Protein AF-A0A938UHS7-F1 (afdb_monomer)

Mean predicted aligned error: 4.41 Å

Sequence (157 aa):
IMAMKTWRALGIQAKWVPFESGEEAMTALMGGHGAVYVGNPGDVLGRPDLENAVLSAPKRLTAEAWRNIPTFKELGVKDLDDEIMWRGFAIKKGIPDEVRKFYVDLITKVNNDPQWRKYIEDEGADPVFYKDDKFKAIVKEDHKDFSDILKML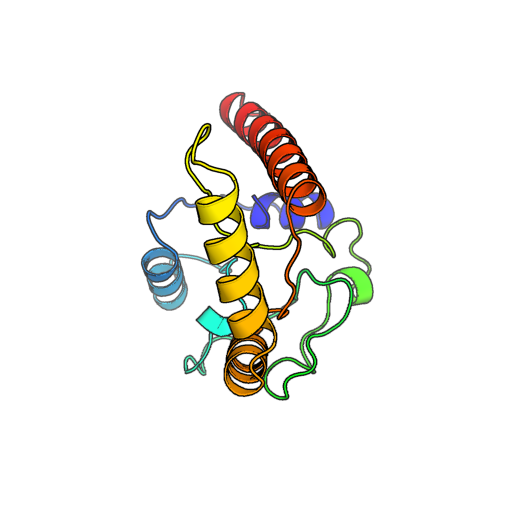RSGK

Secondary structure (DSSP, 8-state):
-HHHHHHHHHT--------SSHHHHHHHHHTTS-S---S-GGGGTT-TT-----B-SSS---STTTTTSPBTTTTT--S-SS----------TT--HHHHHHHHHHHHHHHH-HHHHHHHHHTT-------HHHHHHHHHHHHHHHHHHHHHHHTT-

Nearest PDB structures (foldseek):
  5oku-assembly1_A  TM=8.261E-01  e=3.882E-02  Rhodopseudomonas palustris CGA009

Radius of gyration: 17.92 Å; Cα contacts (8 Å, |Δi|>4): 121; chains: 1; bounding box: 40×33×47 Å

Solvent-accessible surface area (backbone atoms only — not comparable to full-atom values): 9830 Å² total; per-residue (Å²): 109,67,65,59,54,52,25,62,74,69,71,52,88,80,81,91,79,92,63,98,44,70,68,57,46,48,52,36,35,78,70,65,76,44,94,77,85,85,80,64,69,43,78,45,66,95,37,91,92,54,78,76,82,62,39,54,29,88,58,59,51,81,38,84,96,41,49,84,37,44,23,32,55,81,72,72,41,73,97,37,30,79,65,66,92,81,84,85,86,86,74,73,86,88,64,57,67,68,61,54,48,51,53,54,53,50,53,51,51,51,60,66,31,68,66,52,31,48,52,35,31,70,46,61,44,80,72,74,84,70,63,67,69,62,38,53,48,52,54,52,51,51,53,51,53,52,51,53,52,54,49,35,58,75,69,78,97

pLDDT: mean 90.3, std 6.02, range [45.22, 97.75]

Structure (mmCIF, N/CA/C/O backbone):
data_AF-A0A938UHS7-F1
#
_entry.id   AF-A0A938UHS7-F1
#
loop_
_atom_site.group_PDB
_atom_site.id
_atom_site.type_symbol
_atom_site.label_atom_id
_atom_site.label_alt_id
_atom_site.label_comp_id
_atom_site.label_asym_id
_atom_site.label_entity_id
_atom_site.label_seq_id
_atom_site.pdbx_PDB_ins_code
_atom_site.Cartn_x
_atom_site.Cartn_y
_atom_site.Cartn_z
_atom_site.occupancy
_atom_site.B_iso_or_equiv
_atom_site.auth_seq_id
_atom_site.auth_comp_id
_atom_site.auth_asym_id
_atom_site.auth_atom_id
_atom_site.pdbx_PDB_model_num
ATOM 1 N N . ILE A 1 1 ? -3.484 3.358 -10.238 1.00 79.75 1 ILE A N 1
ATOM 2 C CA . ILE A 1 1 ? -2.976 4.747 -10.073 1.00 79.75 1 ILE A CA 1
ATOM 3 C C . ILE A 1 1 ? -1.461 4.764 -9.998 1.00 79.75 1 ILE A C 1
ATOM 5 O O . ILE A 1 1 ? -0.865 5.406 -10.854 1.00 79.75 1 ILE A O 1
ATOM 9 N N . MET A 1 2 ? -0.866 3.971 -9.103 1.00 87.06 2 MET A N 1
ATOM 10 C CA . MET A 1 2 ? 0.586 3.787 -9.010 1.00 87.06 2 MET A CA 1
ATOM 11 C C . MET A 1 2 ? 1.278 3.591 -10.371 1.00 87.06 2 MET A C 1
ATOM 13 O O . MET A 1 2 ? 2.130 4.390 -10.731 1.00 87.06 2 MET A O 1
ATOM 17 N N . ALA A 1 3 ? 0.823 2.635 -11.195 1.00 87.75 3 ALA A N 1
ATOM 18 C CA . ALA A 1 3 ? 1.392 2.398 -12.529 1.00 87.75 3 ALA A CA 1
ATOM 19 C C . ALA A 1 3 ? 1.510 3.677 -13.386 1.00 87.75 3 ALA A C 1
ATOM 21 O O . ALA A 1 3 ? 2.548 3.940 -13.981 1.00 87.75 3 ALA A O 1
ATOM 22 N N . MET A 1 4 ? 0.473 4.521 -13.396 1.00 86.25 4 MET A N 1
ATOM 23 C CA . MET A 1 4 ? 0.472 5.768 -14.170 1.00 86.25 4 MET A CA 1
ATOM 24 C C . MET A 1 4 ? 1.415 6.818 -13.585 1.00 86.25 4 MET A C 1
ATOM 26 O O . MET A 1 4 ? 2.056 7.542 -14.345 1.00 86.25 4 MET A O 1
ATOM 30 N N . LYS A 1 5 ? 1.505 6.908 -12.251 1.00 88.50 5 LYS A N 1
ATOM 31 C CA . LYS A 1 5 ? 2.468 7.789 -11.580 1.00 88.50 5 LYS A CA 1
ATOM 32 C C . LYS A 1 5 ? 3.897 7.361 -11.912 1.00 88.50 5 LYS A C 1
ATOM 34 O O . LYS A 1 5 ? 4.686 8.200 -12.335 1.00 88.50 5 LYS A O 1
ATOM 39 N N . THR A 1 6 ? 4.185 6.058 -11.858 1.00 90.62 6 THR A N 1
ATOM 40 C CA . THR A 1 6 ? 5.466 5.480 -12.286 1.00 90.62 6 THR A CA 1
ATOM 41 C C . THR A 1 6 ? 5.791 5.828 -13.734 1.00 90.62 6 THR A C 1
ATOM 43 O O . THR A 1 6 ? 6.880 6.322 -14.014 1.00 90.62 6 THR A O 1
ATOM 46 N N . TRP A 1 7 ? 4.848 5.634 -14.660 1.00 89.50 7 TRP A N 1
ATOM 47 C CA . TRP A 1 7 ? 5.084 5.936 -16.071 1.00 89.50 7 TRP A CA 1
ATOM 48 C C . TRP A 1 7 ? 5.371 7.413 -16.315 1.00 89.50 7 TRP A C 1
ATOM 50 O O . TRP A 1 7 ? 6.294 7.736 -17.053 1.00 89.50 7 TRP A O 1
ATOM 60 N N . ARG A 1 8 ? 4.632 8.315 -15.659 1.00 87.75 8 ARG A N 1
ATOM 61 C CA . ARG A 1 8 ? 4.874 9.760 -15.753 1.00 87.75 8 ARG A CA 1
ATOM 62 C C . ARG A 1 8 ? 6.236 10.149 -15.187 1.00 87.75 8 ARG A C 1
ATOM 64 O O . ARG A 1 8 ? 6.961 10.884 -15.848 1.00 87.75 8 ARG A O 1
ATOM 71 N N . ALA A 1 9 ? 6.590 9.640 -14.008 1.00 89.75 9 ALA A N 1
ATOM 72 C CA . ALA A 1 9 ? 7.865 9.941 -13.360 1.00 89.75 9 ALA A CA 1
ATOM 73 C C . ALA A 1 9 ? 9.071 9.453 -14.182 1.00 89.75 9 ALA A C 1
ATOM 75 O O . ALA A 1 9 ? 10.123 10.087 -14.171 1.00 89.75 9 ALA A O 1
ATOM 76 N N . LEU A 1 10 ? 8.906 8.347 -14.915 1.00 90.19 10 LEU A N 1
ATOM 77 C CA . LEU A 1 10 ? 9.958 7.723 -15.720 1.00 90.19 10 LEU A CA 1
ATOM 78 C C . LEU A 1 10 ? 9.898 8.063 -17.219 1.00 90.19 10 LEU A C 1
ATOM 80 O O . LEU A 1 10 ? 10.755 7.615 -17.975 1.00 90.19 10 LEU A O 1
ATOM 84 N N . GLY A 1 11 ? 8.892 8.815 -17.676 1.00 90.38 11 GLY A N 1
ATOM 85 C CA . GLY A 1 11 ? 8.683 9.091 -19.103 1.00 90.38 11 GLY A CA 1
ATOM 86 C C . GLY A 1 11 ? 8.325 7.854 -19.941 1.00 90.38 11 GLY A C 1
ATOM 87 O O . GLY A 1 11 ? 8.569 7.835 -21.146 1.00 90.38 11 GLY A O 1
ATOM 88 N N . ILE A 1 12 ? 7.758 6.814 -19.324 1.00 91.06 12 ILE A N 1
ATOM 89 C CA . ILE A 1 12 ? 7.355 5.577 -20.005 1.00 91.06 12 ILE A CA 1
ATOM 90 C C . ILE A 1 12 ? 6.032 5.807 -20.738 1.00 91.06 12 ILE A C 1
ATOM 92 O O . ILE A 1 12 ? 5.053 6.281 -20.163 1.00 91.06 12 ILE A O 1
ATOM 96 N N . GLN A 1 13 ? 5.976 5.404 -22.006 1.00 90.31 13 GLN A N 1
ATOM 97 C CA . GLN A 1 13 ? 4.725 5.308 -22.751 1.00 90.31 13 GLN A CA 1
ATOM 98 C C . GLN A 1 13 ? 4.146 3.903 -22.590 1.00 90.31 13 GLN A C 1
ATOM 100 O O . GLN A 1 13 ? 4.724 2.926 -23.059 1.00 90.31 13 GLN A O 1
ATOM 105 N N . ALA A 1 14 ? 3.000 3.800 -21.925 1.00 87.50 14 ALA A N 1
ATOM 106 C CA . ALA A 1 14 ? 2.315 2.535 -21.700 1.00 87.50 14 ALA A CA 1
ATOM 107 C C . ALA A 1 14 ? 0.796 2.715 -21.763 1.00 87.50 14 ALA A C 1
ATOM 109 O O . ALA A 1 14 ? 0.267 3.814 -21.581 1.00 87.50 14 ALA A O 1
ATOM 110 N N . LYS A 1 15 ? 0.090 1.610 -22.013 1.00 84.94 15 LYS A N 1
ATOM 111 C CA . LYS A 1 15 ? -1.370 1.551 -21.994 1.00 84.94 15 LYS A CA 1
ATOM 112 C C . LYS A 1 15 ? -1.817 0.787 -20.756 1.00 84.94 15 LYS A C 1
ATOM 114 O O . LYS A 1 15 ? -1.410 -0.351 -20.549 1.00 84.94 15 LYS A O 1
ATOM 119 N N . TRP A 1 16 ? -2.688 1.398 -19.959 1.00 84.19 16 TRP A N 1
ATOM 120 C CA . TRP A 1 16 ? -3.335 0.690 -18.862 1.00 84.19 16 TRP A CA 1
ATOM 121 C C . TRP A 1 16 ? -4.386 -0.284 -19.401 1.00 84.19 16 TRP A C 1
ATOM 123 O O . TRP A 1 16 ? -5.249 0.099 -20.195 1.00 84.19 16 TRP A O 1
ATOM 133 N N . VAL A 1 17 ? -4.296 -1.539 -18.964 1.00 85.19 17 VAL A N 1
ATOM 134 C CA . VAL A 1 17 ? -5.279 -2.591 -19.231 1.00 85.19 17 VAL A CA 1
ATOM 135 C C . VAL A 1 17 ? -6.007 -2.869 -17.912 1.00 85.19 17 VAL A C 1
ATOM 137 O O . VAL A 1 17 ? -5.358 -3.310 -16.961 1.00 85.19 17 VAL A O 1
ATOM 140 N N . PRO A 1 18 ? -7.305 -2.539 -17.797 1.00 83.38 18 PRO A N 1
ATOM 141 C CA . PRO A 1 18 ? -8.056 -2.770 -16.570 1.00 83.38 18 PRO A CA 1
ATOM 142 C C . PRO A 1 18 ? -8.418 -4.254 -16.417 1.00 83.38 18 PRO A C 1
ATOM 144 O O . PRO A 1 18 ? -8.808 -4.897 -17.389 1.00 83.38 18 PRO A O 1
ATOM 147 N N . PHE A 1 19 ? -8.339 -4.752 -15.184 1.00 87.12 19 PHE A N 1
ATOM 148 C CA . PHE A 1 19 ? -8.805 -6.073 -14.748 1.00 87.12 19 PHE A CA 1
ATOM 149 C C . PHE A 1 19 ? -9.678 -5.906 -13.500 1.00 87.12 19 PHE A C 1
ATOM 151 O O . PHE A 1 19 ? -9.552 -4.888 -12.809 1.00 87.12 19 PHE A O 1
ATOM 158 N N . GLU A 1 20 ? -10.549 -6.873 -13.203 1.00 85.44 20 GLU A N 1
ATOM 159 C CA . GLU A 1 20 ? -11.440 -6.787 -12.036 1.00 85.44 20 GLU A CA 1
ATOM 160 C C . GLU A 1 20 ? -10.721 -7.147 -10.731 1.00 85.44 20 GLU A C 1
ATOM 162 O O . GLU A 1 20 ? -11.106 -6.682 -9.656 1.00 85.44 20 GLU A O 1
ATOM 167 N N . SER A 1 21 ? -9.635 -7.921 -10.818 1.00 86.00 21 SER A N 1
ATOM 168 C CA . SER A 1 21 ? -8.823 -8.321 -9.670 1.00 86.00 21 SER A CA 1
ATOM 169 C C . SER A 1 21 ? -7.321 -8.358 -9.976 1.00 86.00 21 SER A C 1
ATOM 171 O O . SER A 1 21 ? -6.887 -8.384 -11.131 1.00 86.00 21 SER A O 1
ATOM 173 N N . GLY A 1 22 ? -6.508 -8.378 -8.913 1.00 85.44 22 GLY A N 1
ATOM 174 C CA . GLY A 1 22 ? -5.062 -8.591 -9.022 1.00 85.44 22 GLY A CA 1
ATOM 175 C C . GLY A 1 22 ? -4.706 -9.990 -9.537 1.00 85.44 22 GLY A C 1
ATOM 176 O O . GLY A 1 22 ? -3.774 -10.126 -10.323 1.00 85.44 22 GLY A O 1
ATOM 177 N N . GLU A 1 23 ? -5.486 -11.014 -9.175 1.00 87.00 23 GLU A N 1
ATOM 178 C CA . GLU A 1 23 ? -5.286 -12.395 -9.639 1.00 87.00 23 GLU A CA 1
ATOM 179 C C . GLU A 1 23 ? -5.487 -12.530 -11.155 1.00 87.00 23 GLU A C 1
ATOM 181 O O . GLU A 1 23 ? -4.678 -13.166 -11.837 1.00 87.00 23 GLU A O 1
ATOM 186 N N . GLU A 1 24 ? -6.523 -11.886 -11.700 1.00 90.69 24 GLU A N 1
ATOM 187 C CA . G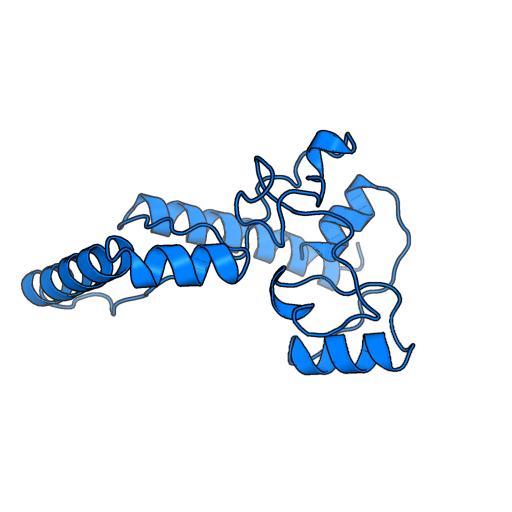LU A 1 24 ? -6.756 -11.823 -13.147 1.00 90.69 24 GLU A CA 1
ATOM 188 C C . GLU A 1 24 ? -5.619 -11.095 -13.867 1.00 90.69 24 GLU A C 1
ATOM 190 O O . GLU A 1 24 ? -5.086 -11.604 -14.855 1.00 90.69 24 GLU A O 1
ATOM 195 N N . ALA A 1 25 ? -5.203 -9.933 -13.350 1.00 90.94 25 ALA A N 1
ATOM 196 C CA . ALA A 1 25 ? -4.101 -9.161 -13.919 1.00 90.94 25 ALA A CA 1
ATOM 197 C C . ALA A 1 25 ? -2.776 -9.944 -13.904 1.00 90.94 25 ALA A C 1
ATOM 199 O O . ALA A 1 25 ? -2.028 -9.921 -14.882 1.00 90.94 25 ALA A O 1
ATOM 200 N N . MET A 1 26 ? -2.497 -10.668 -12.816 1.00 90.94 26 MET A N 1
ATOM 201 C CA . MET A 1 26 ? -1.312 -11.513 -12.683 1.00 90.94 26 MET A CA 1
ATOM 202 C C . MET A 1 26 ? -1.348 -12.697 -13.654 1.00 90.94 26 MET A C 1
ATOM 204 O O . MET A 1 26 ? -0.359 -12.993 -14.321 1.00 90.94 26 MET A O 1
ATOM 208 N N . THR A 1 27 ? -2.502 -13.351 -13.791 1.00 90.62 27 THR A N 1
ATOM 209 C CA . THR A 1 27 ? -2.690 -14.444 -14.757 1.00 90.62 27 THR A CA 1
ATOM 210 C C . THR A 1 27 ? -2.467 -13.956 -16.190 1.00 90.62 27 THR A C 1
ATOM 212 O O . THR A 1 27 ? -1.795 -14.618 -16.981 1.00 90.62 27 THR A O 1
ATOM 215 N N . ALA A 1 28 ? -2.970 -12.764 -16.521 1.00 92.00 28 ALA A N 1
ATOM 216 C CA . ALA A 1 28 ? -2.742 -12.141 -17.818 1.00 92.00 28 ALA A CA 1
ATOM 217 C C . ALA A 1 28 ? -1.254 -11.835 -18.064 1.00 92.00 28 ALA A C 1
ATOM 219 O O . ALA A 1 28 ? -0.766 -12.103 -19.165 1.00 92.00 28 ALA A O 1
ATOM 220 N N . LEU A 1 29 ? -0.529 -11.335 -17.052 1.00 92.38 29 LEU A N 1
ATOM 221 C CA . LEU A 1 29 ? 0.923 -11.125 -17.122 1.00 92.38 29 LEU A CA 1
ATOM 222 C C . LEU A 1 29 ? 1.656 -12.435 -17.432 1.00 92.38 29 LEU A C 1
ATOM 224 O O . LEU A 1 29 ? 2.414 -12.487 -18.397 1.00 92.38 29 LEU A O 1
ATOM 228 N N . MET A 1 30 ? 1.389 -13.497 -16.669 1.00 91.12 30 MET A N 1
ATOM 229 C CA . MET A 1 30 ? 2.018 -14.808 -16.877 1.00 91.12 30 MET A CA 1
ATOM 230 C C . MET A 1 30 ? 1.700 -15.402 -18.256 1.00 91.12 30 MET A C 1
ATOM 232 O O . MET A 1 30 ? 2.526 -16.085 -18.852 1.00 91.12 30 MET A O 1
ATOM 236 N N . GLY A 1 31 ? 0.511 -15.115 -18.794 1.00 92.06 31 GLY A N 1
ATOM 237 C CA . GLY A 1 31 ? 0.123 -15.493 -20.153 1.00 92.06 31 GLY A CA 1
ATOM 238 C C . GLY A 1 31 ? 0.723 -14.619 -21.264 1.00 92.06 31 GLY A C 1
ATOM 239 O O . GLY A 1 31 ? 0.378 -14.828 -22.424 1.00 92.06 31 GLY A O 1
ATOM 240 N N . GLY A 1 32 ? 1.557 -13.624 -20.942 1.00 92.06 32 GLY A N 1
ATOM 241 C CA . GLY A 1 32 ? 2.186 -12.722 -21.914 1.00 92.06 32 GLY A CA 1
ATOM 242 C C . GLY A 1 32 ? 1.288 -11.590 -22.428 1.00 92.06 32 GLY A C 1
ATOM 243 O O . GLY A 1 32 ? 1.621 -10.940 -23.417 1.00 92.06 32 GLY A O 1
ATOM 244 N N . HIS A 1 33 ? 0.153 -11.327 -21.774 1.00 91.50 33 HIS A N 1
ATOM 245 C CA . HIS A 1 33 ? -0.792 -10.268 -22.162 1.00 91.50 33 HIS A CA 1
ATOM 246 C C . HIS A 1 33 ? -0.487 -8.911 -21.501 1.00 91.50 33 HIS A C 1
ATOM 248 O O . HIS A 1 33 ? -1.198 -7.930 -21.728 1.00 91.50 33 HIS A O 1
ATOM 254 N N . GLY A 1 34 ? 0.569 -8.840 -20.690 1.00 88.88 34 GLY A N 1
ATOM 255 C CA . GLY A 1 34 ? 1.071 -7.626 -20.057 1.00 88.88 34 GLY A CA 1
ATOM 256 C C . GLY A 1 34 ? 2.592 -7.671 -19.942 1.00 88.88 34 GLY A C 1
ATOM 257 O O . GLY A 1 34 ? 3.190 -8.737 -20.038 1.00 88.88 34 GLY A O 1
ATOM 258 N N . ALA A 1 35 ? 3.219 -6.510 -19.756 1.00 89.38 35 ALA A N 1
ATOM 259 C CA . ALA A 1 35 ? 4.669 -6.419 -19.564 1.00 89.38 35 ALA A CA 1
ATOM 260 C C . ALA A 1 35 ? 5.067 -6.352 -18.082 1.00 89.38 35 ALA A C 1
ATOM 262 O O . ALA A 1 35 ? 6.135 -6.820 -17.708 1.00 89.38 35 ALA A O 1
ATOM 263 N N . VAL A 1 36 ? 4.227 -5.732 -17.246 1.00 90.25 36 VAL A N 1
ATOM 264 C CA . VAL A 1 36 ? 4.495 -5.482 -15.824 1.00 90.25 36 VAL A CA 1
ATOM 265 C C . VAL A 1 36 ? 3.185 -5.550 -15.047 1.00 90.25 36 VAL A C 1
ATOM 267 O O . VAL A 1 36 ? 2.160 -5.040 -15.508 1.00 90.25 36 VAL A O 1
ATOM 270 N N . TYR A 1 37 ? 3.240 -6.131 -13.851 1.00 90.69 37 TYR A N 1
ATOM 271 C CA . TYR A 1 37 ? 2.182 -6.073 -12.847 1.00 90.69 37 TYR A CA 1
ATOM 272 C C . TYR A 1 37 ? 2.536 -5.039 -11.772 1.00 90.69 37 TYR A C 1
ATOM 274 O O . TYR A 1 37 ? 3.694 -4.905 -11.384 1.00 90.69 37 TYR A O 1
ATOM 282 N N . VAL A 1 38 ? 1.536 -4.297 -11.295 1.00 89.94 38 VAL A N 1
ATOM 283 C CA . VAL A 1 38 ? 1.682 -3.339 -10.193 1.00 89.94 38 VAL A CA 1
ATOM 284 C C . VAL A 1 38 ? 0.663 -3.708 -9.123 1.00 89.94 38 VAL A C 1
ATOM 286 O O . VAL A 1 38 ? -0.535 -3.535 -9.340 1.00 89.94 38 VAL A O 1
ATOM 289 N N . GLY A 1 39 ? 1.141 -4.201 -7.981 1.00 89.25 39 GLY A N 1
ATOM 290 C CA . GLY A 1 39 ? 0.303 -4.695 -6.887 1.00 89.25 39 GLY A CA 1
ATOM 291 C C . GLY A 1 39 ? 1.072 -4.836 -5.574 1.00 89.25 39 GLY A C 1
ATOM 292 O O . GLY A 1 39 ? 2.002 -4.068 -5.326 1.00 89.25 39 GLY A O 1
ATOM 293 N N . ASN A 1 40 ? 0.662 -5.777 -4.719 1.00 90.06 40 ASN A N 1
ATOM 294 C CA . ASN A 1 40 ? 1.354 -6.031 -3.454 1.00 90.06 40 ASN A CA 1
ATOM 295 C C . ASN A 1 40 ? 2.649 -6.818 -3.722 1.00 90.06 40 ASN A C 1
ATOM 297 O O . ASN A 1 40 ? 2.647 -7.695 -4.587 1.00 90.06 40 ASN A O 1
ATOM 301 N N . PRO A 1 41 ? 3.726 -6.596 -2.947 1.00 90.69 41 PRO A N 1
ATOM 302 C CA . PRO A 1 41 ? 4.957 -7.377 -3.083 1.00 90.69 41 PRO A CA 1
ATOM 303 C C . PRO A 1 41 ? 4.737 -8.886 -2.919 1.00 90.69 41 PRO A C 1
ATOM 305 O O . PRO A 1 41 ? 5.341 -9.665 -3.651 1.00 90.69 41 PRO A O 1
ATOM 308 N N . GLY A 1 42 ? 3.845 -9.290 -2.006 1.00 90.38 42 GLY A N 1
ATOM 309 C CA . GLY A 1 42 ? 3.495 -10.690 -1.748 1.00 90.38 42 GLY A CA 1
ATOM 310 C C . GLY A 1 42 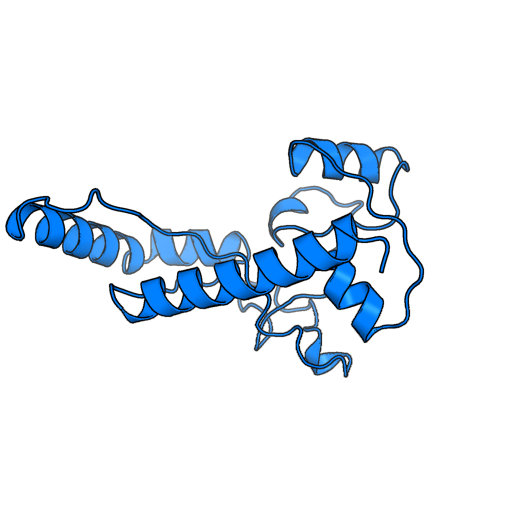? 2.849 -11.427 -2.928 1.00 90.38 42 GLY A C 1
ATOM 311 O O . GLY A 1 42 ? 2.907 -12.652 -2.976 1.00 90.38 42 GLY A O 1
ATOM 312 N N . ASP A 1 43 ? 2.313 -10.719 -3.930 1.00 89.25 43 ASP A N 1
ATOM 313 C CA . ASP A 1 43 ? 1.624 -11.344 -5.071 1.00 89.25 43 ASP A CA 1
ATOM 314 C C . ASP A 1 43 ? 2.570 -12.215 -5.934 1.00 89.25 43 ASP A C 1
ATOM 316 O O . ASP A 1 43 ? 2.109 -13.080 -6.687 1.00 89.25 43 ASP A O 1
ATOM 320 N N . VAL A 1 44 ? 3.892 -12.009 -5.813 1.00 88.25 44 VAL A N 1
ATOM 321 C CA . VAL A 1 44 ? 4.928 -12.804 -6.501 1.00 88.25 44 VAL A CA 1
ATOM 322 C C . VAL A 1 44 ? 5.398 -14.028 -5.704 1.00 88.25 44 VAL A C 1
ATOM 324 O O . VAL A 1 44 ? 6.171 -14.834 -6.223 1.00 88.25 44 VAL A O 1
ATOM 327 N N . LEU A 1 45 ? 4.959 -14.206 -4.451 1.00 86.69 45 LEU A N 1
ATOM 328 C CA . LEU A 1 45 ? 5.352 -15.372 -3.654 1.00 86.69 45 LEU A CA 1
ATOM 329 C C . LEU A 1 45 ? 4.935 -16.671 -4.349 1.00 86.69 45 LEU A C 1
ATOM 331 O O . LEU A 1 45 ? 3.816 -16.818 -4.836 1.00 86.69 45 LEU A O 1
ATOM 335 N N . GLY A 1 46 ? 5.862 -17.629 -4.394 1.00 85.38 46 GLY A N 1
ATOM 336 C CA . GLY A 1 46 ? 5.641 -18.915 -5.057 1.00 85.38 46 GLY A CA 1
ATOM 337 C C . GLY A 1 46 ? 5.619 -18.854 -6.590 1.00 85.38 46 GLY A C 1
ATOM 338 O O . GLY A 1 46 ? 5.290 -19.864 -7.210 1.00 85.38 46 GLY A O 1
ATOM 339 N N . ARG A 1 47 ? 5.981 -17.718 -7.206 1.00 87.75 47 ARG A N 1
ATOM 340 C CA . ARG A 1 47 ? 6.052 -17.531 -8.666 1.00 87.75 47 ARG A CA 1
ATOM 341 C C . ARG A 1 47 ? 7.508 -17.297 -9.100 1.00 87.75 47 ARG A C 1
ATOM 343 O O . ARG A 1 47 ? 7.950 -16.154 -9.146 1.00 87.75 47 ARG A O 1
ATOM 350 N N . PRO A 1 48 ? 8.296 -18.360 -9.353 1.00 86.50 48 PRO A N 1
ATOM 351 C CA . PRO A 1 48 ? 9.742 -18.248 -9.596 1.00 86.50 48 PRO A CA 1
ATOM 352 C C . PRO A 1 48 ? 10.102 -17.572 -10.927 1.00 86.50 48 PRO A C 1
ATOM 354 O O . PRO A 1 48 ? 11.255 -17.217 -11.148 1.00 86.50 48 PRO A O 1
ATOM 357 N N . ASP A 1 49 ? 9.131 -17.438 -11.823 1.00 87.94 49 ASP A N 1
ATOM 358 C CA . ASP A 1 49 ? 9.211 -16.737 -13.099 1.00 87.94 49 ASP A CA 1
ATOM 359 C C . ASP A 1 49 ? 9.001 -15.220 -12.970 1.00 87.94 49 ASP A C 1
ATOM 361 O O . ASP A 1 49 ? 9.166 -14.496 -13.951 1.00 87.94 49 ASP A O 1
ATOM 365 N N . LEU A 1 50 ? 8.660 -14.734 -11.772 1.00 90.69 50 LEU A N 1
ATOM 366 C CA . LEU A 1 50 ? 8.425 -13.326 -11.488 1.00 90.69 50 LEU A CA 1
ATOM 367 C C . LEU A 1 50 ? 9.376 -12.811 -10.412 1.00 90.69 50 LEU A C 1
ATOM 369 O O . LEU A 1 50 ? 9.720 -13.501 -9.454 1.00 90.69 50 LEU A O 1
ATOM 373 N N . GLU A 1 51 ? 9.745 -11.541 -10.541 1.00 92.25 51 GLU A N 1
ATOM 374 C CA . GLU A 1 51 ? 10.521 -10.823 -9.539 1.00 92.25 51 GLU A CA 1
ATOM 375 C C . GLU A 1 51 ? 9.936 -9.432 -9.289 1.00 92.25 51 GLU A C 1
ATOM 377 O O . GLU A 1 51 ? 9.380 -8.783 -10.180 1.00 92.25 51 GLU A O 1
ATOM 382 N N . ASN A 1 52 ? 10.077 -8.954 -8.054 1.00 94.19 52 ASN A N 1
ATOM 383 C CA . ASN A 1 52 ? 9.756 -7.576 -7.715 1.00 94.19 52 ASN A CA 1
ATOM 384 C C . ASN A 1 52 ? 10.895 -6.664 -8.192 1.00 94.19 52 ASN A C 1
ATOM 386 O O . ASN A 1 52 ? 11.988 -6.694 -7.631 1.00 94.19 52 ASN A O 1
ATOM 390 N N . ALA A 1 53 ? 10.631 -5.824 -9.194 1.00 93.81 53 ALA A N 1
ATOM 391 C CA . ALA A 1 53 ? 11.643 -4.924 -9.753 1.00 93.81 53 ALA A CA 1
ATOM 392 C C . ALA A 1 53 ? 11.968 -3.721 -8.843 1.00 93.81 53 ALA A C 1
ATOM 394 O O . ALA A 1 53 ? 13.109 -3.265 -8.788 1.00 93.81 53 ALA A O 1
ATOM 395 N N . VAL A 1 54 ? 10.962 -3.170 -8.157 1.00 94.75 54 VAL A N 1
ATOM 396 C CA . VAL A 1 54 ? 11.086 -1.955 -7.338 1.00 94.75 54 VAL A CA 1
ATOM 397 C C . VAL A 1 54 ? 9.918 -1.842 -6.355 1.00 94.75 54 VAL A C 1
ATOM 399 O O . VAL A 1 54 ? 8.801 -2.253 -6.668 1.00 94.75 54 VAL A O 1
ATOM 402 N N . LEU A 1 55 ? 10.164 -1.255 -5.181 1.00 94.69 55 LEU A N 1
ATOM 403 C CA . LEU A 1 55 ? 9.149 -0.978 -4.162 1.00 94.69 55 LEU A CA 1
ATOM 404 C C . LEU A 1 55 ? 8.841 0.519 -4.034 1.00 94.69 55 LEU A C 1
ATOM 406 O O . LEU A 1 55 ? 9.740 1.366 -4.014 1.00 94.69 55 LEU A O 1
ATOM 410 N N . SER A 1 56 ? 7.556 0.825 -3.863 1.00 94.38 56 SER A N 1
ATOM 411 C CA . SER A 1 56 ? 7.107 2.080 -3.258 1.00 94.38 56 SER A CA 1
ATOM 412 C C . SER A 1 56 ? 7.174 1.935 -1.744 1.00 94.38 56 SER A C 1
ATOM 414 O O . SER A 1 56 ? 6.318 1.296 -1.132 1.00 94.38 56 SER A O 1
ATOM 416 N N . ALA A 1 57 ? 8.257 2.440 -1.167 1.00 92.69 57 ALA A N 1
ATOM 417 C CA . ALA A 1 57 ? 8.468 2.480 0.269 1.00 92.69 57 ALA A CA 1
ATOM 418 C C . ALA A 1 57 ? 9.551 3.520 0.602 1.00 92.69 57 ALA A C 1
ATOM 420 O O . ALA A 1 57 ? 10.498 3.694 -0.180 1.00 92.69 57 ALA A O 1
ATOM 421 N N . PRO A 1 58 ? 9.501 4.155 1.788 1.00 91.00 58 PRO A N 1
ATOM 422 C CA . PRO A 1 58 ? 10.519 5.120 2.208 1.00 91.00 58 PRO 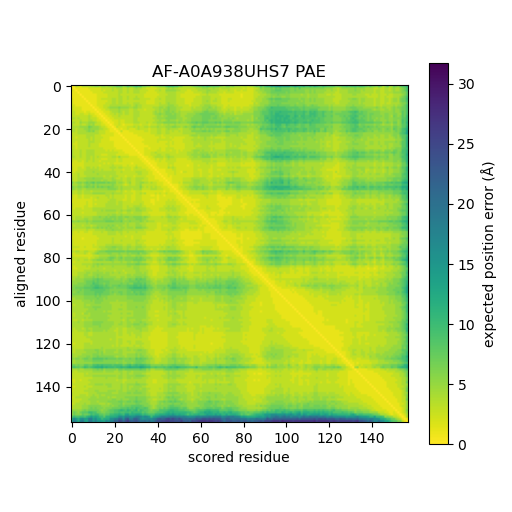A CA 1
ATOM 423 C C . PRO A 1 58 ? 11.898 4.472 2.401 1.00 91.00 58 PRO A C 1
ATOM 425 O O . PRO A 1 58 ? 12.933 5.141 2.318 1.00 91.00 58 PRO A O 1
ATOM 428 N N . LYS A 1 59 ? 11.917 3.167 2.695 1.00 92.62 59 LYS A N 1
ATOM 429 C CA . LYS A 1 59 ? 13.098 2.312 2.868 1.00 92.62 59 LYS A CA 1
ATOM 430 C C . LYS A 1 59 ? 12.766 0.903 2.381 1.00 92.62 59 LYS A C 1
ATOM 432 O O . LYS A 1 59 ? 11.595 0.549 2.293 1.00 92.62 59 LYS A O 1
ATOM 437 N N . ARG A 1 60 ? 13.791 0.095 2.106 1.00 94.31 60 ARG A N 1
ATOM 438 C CA . ARG A 1 60 ? 13.594 -1.326 1.795 1.00 94.31 60 ARG A CA 1
ATOM 439 C C . ARG A 1 60 ? 12.900 -2.044 2.948 1.00 94.31 60 ARG A C 1
ATOM 441 O O . ARG A 1 60 ? 13.165 -1.746 4.115 1.00 94.31 60 ARG A O 1
ATOM 448 N N . LEU A 1 61 ? 12.072 -3.019 2.599 1.00 92.44 61 LEU A N 1
ATOM 449 C CA . LEU A 1 61 ? 11.455 -3.934 3.553 1.00 92.44 61 LEU A CA 1
ATOM 450 C C . LEU A 1 61 ? 12.529 -4.790 4.239 1.00 92.44 61 LEU A C 1
ATOM 452 O O . LEU A 1 61 ? 13.568 -5.097 3.655 1.00 92.44 61 LEU A O 1
ATOM 456 N N . THR A 1 62 ? 12.299 -5.156 5.498 1.00 90.88 62 THR A N 1
ATOM 457 C CA . THR A 1 62 ? 13.315 -5.796 6.352 1.00 90.88 62 THR A CA 1
ATOM 458 C C . THR A 1 62 ? 13.305 -7.318 6.287 1.00 90.88 62 THR A C 1
ATOM 460 O O . THR A 1 62 ? 14.347 -7.934 6.520 1.00 90.88 62 THR A O 1
ATOM 463 N N . ALA A 1 63 ? 12.158 -7.928 5.974 1.00 90.25 63 ALA A N 1
ATOM 464 C CA . ALA A 1 63 ? 12.050 -9.375 5.845 1.00 90.25 63 ALA A CA 1
ATOM 465 C C . ALA A 1 63 ? 12.947 -9.902 4.712 1.00 90.25 63 ALA A C 1
ATOM 467 O O . ALA A 1 63 ? 13.172 -9.248 3.689 1.00 90.25 63 ALA A O 1
ATOM 468 N N . GLU A 1 64 ? 13.500 -11.098 4.922 1.00 89.69 64 GLU A N 1
ATOM 469 C CA . GLU A 1 64 ? 14.579 -11.650 4.097 1.00 89.69 64 GLU A CA 1
ATOM 470 C C . GLU A 1 64 ? 14.202 -11.783 2.618 1.00 89.69 64 GLU A C 1
ATOM 472 O O . GLU A 1 64 ? 15.039 -11.508 1.757 1.00 89.69 64 GLU A O 1
ATOM 477 N N . ALA A 1 65 ? 12.943 -12.120 2.332 1.00 88.50 65 ALA A N 1
ATOM 478 C CA . ALA A 1 65 ? 12.419 -12.228 0.974 1.00 88.50 65 ALA A CA 1
ATOM 479 C C . ALA A 1 65 ? 12.465 -10.896 0.198 1.00 88.50 65 ALA A C 1
ATOM 481 O O . ALA A 1 65 ? 12.508 -10.900 -1.030 1.00 88.50 65 ALA A O 1
ATOM 482 N N . TRP A 1 66 ? 12.492 -9.757 0.898 1.00 91.75 66 TRP A N 1
ATOM 483 C CA . TRP A 1 66 ? 12.245 -8.438 0.310 1.00 91.75 66 TRP A CA 1
ATOM 484 C C . TRP A 1 66 ? 13.431 -7.473 0.392 1.00 91.75 66 TRP A C 1
ATOM 486 O O . TRP A 1 66 ? 13.503 -6.517 -0.379 1.00 91.75 66 TRP A O 1
ATOM 496 N N . ARG A 1 67 ? 14.393 -7.720 1.292 1.00 91.94 67 ARG A N 1
ATOM 497 C CA . ARG A 1 67 ? 15.498 -6.789 1.617 1.00 91.94 67 ARG A CA 1
ATOM 498 C C . ARG A 1 67 ? 16.404 -6.389 0.448 1.00 91.94 67 ARG A C 1
ATOM 500 O O . ARG A 1 67 ? 17.107 -5.380 0.520 1.00 91.94 67 ARG A O 1
ATOM 507 N N . ASN A 1 68 ? 16.420 -7.184 -0.619 1.00 93.38 68 ASN A N 1
ATOM 508 C CA . ASN A 1 68 ? 17.251 -6.931 -1.794 1.00 93.38 68 ASN A CA 1
ATOM 509 C C . ASN A 1 68 ? 16.546 -6.087 -2.862 1.00 93.38 68 ASN A C 1
ATOM 511 O O . ASN A 1 68 ? 17.216 -5.614 -3.777 1.00 93.38 68 ASN A O 1
ATOM 515 N N . ILE A 1 69 ? 15.235 -5.866 -2.737 1.00 95.31 69 ILE A N 1
ATOM 516 C CA . ILE A 1 69 ? 14.464 -5.101 -3.715 1.00 95.31 69 ILE A CA 1
ATOM 517 C C . ILE A 1 69 ? 14.700 -3.604 -3.467 1.00 95.31 69 ILE A C 1
ATOM 519 O O . ILE A 1 69 ? 14.507 -3.145 -2.335 1.00 95.31 69 ILE A O 1
ATOM 523 N N . PRO A 1 70 ? 15.125 -2.828 -4.479 1.00 96.38 70 PRO A N 1
ATOM 524 C CA . PRO A 1 70 ? 15.358 -1.400 -4.313 1.00 96.38 70 PRO A CA 1
ATOM 525 C C . PRO A 1 70 ? 14.043 -0.630 -4.169 1.00 96.38 70 PRO A C 1
ATOM 527 O O . PRO A 1 70 ? 12.998 -1.036 -4.682 1.00 96.38 70 PRO A O 1
ATOM 530 N N . THR A 1 71 ? 14.100 0.534 -3.527 1.00 95.75 71 THR A N 1
ATOM 531 C CA . THR A 1 71 ? 13.002 1.507 -3.581 1.00 95.75 71 THR A CA 1
ATOM 532 C C . THR A 1 71 ? 13.121 2.420 -4.801 1.00 95.75 71 THR A C 1
ATOM 534 O O . THR A 1 71 ? 14.209 2.612 -5.350 1.00 95.75 71 THR A O 1
ATOM 537 N N . PHE A 1 72 ? 12.021 3.065 -5.200 1.00 96.06 72 PHE A N 1
ATOM 538 C CA . PHE A 1 72 ? 12.047 4.106 -6.240 1.00 96.06 72 PHE A CA 1
ATOM 539 C C . PHE A 1 72 ? 13.084 5.202 -5.958 1.00 96.06 72 PHE A C 1
ATOM 541 O O . PHE A 1 72 ? 13.800 5.634 -6.863 1.00 96.06 72 PHE A O 1
ATOM 548 N N . LYS A 1 73 ? 13.224 5.592 -4.687 1.00 95.25 73 LYS A N 1
ATOM 549 C CA . LYS A 1 73 ? 14.185 6.603 -4.241 1.00 95.25 73 LYS A CA 1
ATOM 550 C C . LYS A 1 73 ? 15.637 6.186 -4.475 1.00 95.25 73 LYS A C 1
ATOM 552 O O . LYS A 1 73 ? 16.443 7.017 -4.885 1.00 95.25 73 LYS A O 1
ATOM 557 N N . GLU A 1 74 ? 15.978 4.920 -4.237 1.00 96.38 74 GLU A N 1
ATOM 558 C CA . GLU A 1 74 ? 17.321 4.386 -4.518 1.00 96.38 74 GLU A CA 1
ATOM 559 C C . GLU A 1 74 ? 17.639 4.378 -6.017 1.00 96.38 74 GLU A C 1
ATOM 561 O O . GLU A 1 74 ? 18.798 4.512 -6.401 1.00 96.38 74 GLU A O 1
ATOM 566 N N . LEU A 1 75 ? 16.606 4.290 -6.858 1.00 95.31 75 LEU A N 1
ATOM 567 C CA . LEU A 1 75 ? 16.711 4.396 -8.314 1.00 95.31 75 LEU A CA 1
ATOM 568 C C . LEU A 1 75 ? 16.668 5.850 -8.822 1.00 95.31 75 LEU A C 1
ATOM 570 O O . LEU A 1 75 ? 16.651 6.081 -10.029 1.00 95.31 75 LEU A O 1
ATOM 574 N N . GLY A 1 76 ? 16.646 6.842 -7.926 1.00 94.19 76 GLY A N 1
ATOM 575 C CA . GLY A 1 76 ? 16.610 8.264 -8.281 1.00 94.19 76 GLY A CA 1
ATOM 576 C C . GLY A 1 76 ? 15.237 8.780 -8.721 1.00 94.19 76 GLY A C 1
ATOM 577 O O . GLY A 1 76 ? 15.135 9.921 -9.175 1.00 94.19 76 GLY A O 1
ATOM 578 N N . VAL A 1 77 ? 14.182 7.978 -8.567 1.00 93.81 77 VAL A N 1
ATOM 579 C CA . VAL A 1 77 ? 12.806 8.373 -8.877 1.00 93.81 77 VAL A CA 1
ATOM 580 C C . VAL A 1 77 ? 12.191 9.031 -7.648 1.00 93.81 77 VAL A C 1
ATOM 582 O O . VAL A 1 77 ? 12.215 8.478 -6.549 1.00 93.81 77 VAL A O 1
ATOM 585 N N . LYS A 1 78 ? 11.671 10.243 -7.832 1.00 88.75 78 LYS A N 1
ATOM 586 C CA . LYS A 1 78 ? 11.079 11.048 -6.759 1.00 88.75 78 LYS A CA 1
ATOM 587 C C . LYS A 1 78 ? 9.574 10.818 -6.674 1.00 88.75 78 LYS A C 1
ATOM 589 O O . LYS A 1 78 ? 8.965 10.389 -7.651 1.00 88.75 78 LYS A O 1
ATOM 594 N N . ASP A 1 79 ? 9.010 11.142 -5.515 1.00 87.31 79 ASP A N 1
ATOM 595 C CA . ASP A 1 79 ? 7.564 11.230 -5.278 1.00 87.31 79 ASP A CA 1
ATOM 596 C C . ASP A 1 79 ? 6.802 9.906 -5.498 1.00 87.31 79 ASP A C 1
ATOM 598 O O . ASP A 1 79 ? 5.620 9.905 -5.829 1.00 87.31 79 ASP A O 1
ATOM 602 N N . LEU A 1 80 ? 7.490 8.769 -5.331 1.00 92.06 80 LEU A N 1
ATOM 603 C CA . LEU A 1 80 ? 6.928 7.415 -5.441 1.00 92.06 80 LEU A CA 1
ATOM 604 C C . LEU A 1 80 ? 7.263 6.528 -4.234 1.00 92.06 80 LEU A C 1
ATOM 606 O O . LEU A 1 80 ? 7.017 5.329 -4.280 1.00 92.06 80 LEU A O 1
ATOM 610 N N . ASP A 1 81 ? 7.879 7.070 -3.185 1.00 89.38 81 ASP A N 1
ATOM 611 C CA . ASP A 1 81 ? 8.249 6.328 -1.977 1.00 89.38 81 ASP A CA 1
ATOM 612 C C . ASP A 1 81 ? 7.132 6.270 -0.922 1.00 89.38 81 ASP A C 1
ATOM 614 O O . ASP A 1 81 ? 7.248 5.498 0.028 1.00 89.38 81 ASP A O 1
ATOM 618 N N . ASP A 1 82 ? 6.047 7.027 -1.116 1.00 87.06 82 ASP A N 1
ATOM 619 C CA . ASP A 1 82 ? 4.865 7.061 -0.237 1.00 87.06 82 ASP A CA 1
ATOM 620 C C . ASP A 1 82 ? 3.564 6.651 -0.962 1.00 87.06 82 ASP A C 1
ATOM 622 O O . ASP A 1 82 ? 2.459 6.823 -0.455 1.00 87.06 82 ASP A O 1
ATOM 626 N N . GLU A 1 83 ? 3.671 6.053 -2.155 1.00 89.31 83 GLU A N 1
ATOM 627 C CA . GLU A 1 83 ? 2.525 5.472 -2.867 1.00 89.31 83 GLU A CA 1
ATOM 628 C C . GLU A 1 83 ? 2.192 4.096 -2.282 1.00 89.31 83 GLU A C 1
ATOM 630 O O . GLU A 1 83 ? 2.574 3.057 -2.831 1.00 89.31 83 GLU A O 1
ATOM 635 N N . ILE A 1 84 ? 1.544 4.084 -1.120 1.00 87.25 84 ILE A N 1
ATOM 636 C CA . ILE A 1 84 ? 1.365 2.880 -0.304 1.00 87.25 84 ILE A CA 1
ATOM 637 C C . ILE A 1 84 ? -0.077 2.375 -0.384 1.00 87.25 84 ILE A C 1
ATOM 639 O O . ILE A 1 84 ? -1.044 3.117 -0.226 1.00 87.25 84 ILE A O 1
ATOM 643 N N . MET A 1 85 ? -0.234 1.062 -0.558 1.00 89.31 85 MET A N 1
ATOM 644 C CA . MET A 1 85 ? -1.533 0.401 -0.458 1.00 89.31 85 MET A CA 1
ATOM 645 C C . MET A 1 85 ? -1.855 0.093 1.009 1.00 89.31 85 MET A C 1
ATOM 647 O O . MET A 1 85 ? -1.481 -0.953 1.541 1.00 89.31 85 MET A O 1
ATOM 651 N N . TRP A 1 86 ? -2.548 1.011 1.681 1.00 92.31 86 TRP A N 1
ATOM 652 C CA . TRP A 1 86 ? -2.971 0.800 3.064 1.00 92.31 86 TRP A CA 1
ATOM 653 C C . TRP A 1 86 ? -4.185 -0.129 3.166 1.00 92.31 86 TRP A C 1
ATOM 655 O O . TRP A 1 86 ? -5.028 -0.226 2.274 1.00 92.31 86 TRP A O 1
ATOM 665 N N . ARG A 1 87 ? -4.303 -0.787 4.321 1.00 91.38 87 ARG A N 1
ATOM 666 C CA . ARG A 1 87 ? -5.496 -1.524 4.754 1.00 91.38 87 ARG A CA 1
ATOM 667 C C . ARG A 1 87 ? -5.954 -0.941 6.082 1.00 91.38 87 ARG A C 1
ATOM 669 O O . ARG A 1 87 ? -5.131 -0.594 6.925 1.00 91.38 87 ARG A O 1
ATOM 676 N N . GLY A 1 88 ? -7.262 -0.826 6.279 1.00 92.50 88 GLY A N 1
ATOM 677 C CA . GLY A 1 88 ? -7.792 -0.269 7.516 1.00 92.50 88 GLY A CA 1
ATOM 678 C C . GLY A 1 88 ? -9.249 -0.609 7.761 1.00 92.50 88 GLY A C 1
ATOM 679 O O . GLY A 1 88 ? -9.927 -1.203 6.926 1.00 92.50 88 GLY A O 1
ATOM 680 N N . PHE A 1 89 ? -9.718 -0.215 8.939 1.00 92.50 89 PHE A N 1
ATOM 681 C CA . PHE A 1 89 ? -11.064 -0.500 9.412 1.00 92.50 89 PHE A CA 1
ATOM 682 C C . PHE A 1 89 ? -11.903 0.773 9.415 1.00 92.50 89 PHE A C 1
ATOM 684 O O . PHE A 1 89 ? -11.467 1.822 9.893 1.00 92.50 89 PHE A O 1
ATOM 691 N N . ALA A 1 90 ? -13.134 0.660 8.927 1.00 91.69 90 ALA A N 1
ATOM 692 C CA . ALA A 1 90 ? -14.145 1.695 9.049 1.00 91.69 90 ALA A CA 1
ATOM 693 C C . ALA A 1 90 ? -15.234 1.227 10.014 1.00 91.69 90 ALA A C 1
ATOM 695 O O . ALA A 1 90 ? -15.703 0.092 9.950 1.00 91.69 90 ALA A O 1
ATOM 696 N N . ILE A 1 91 ? -15.653 2.124 10.899 1.00 89.75 91 ILE A N 1
ATOM 697 C CA . ILE A 1 91 ? -16.772 1.908 11.814 1.00 89.75 91 ILE A CA 1
ATOM 698 C C . ILE A 1 91 ? -17.905 2.863 11.452 1.00 89.75 91 ILE A C 1
ATOM 700 O O . ILE A 1 91 ? -17.670 3.991 11.008 1.00 89.75 91 ILE A O 1
ATOM 704 N N . LYS A 1 92 ? -19.149 2.413 11.627 1.00 92.25 92 LYS A N 1
ATOM 705 C CA . LYS A 1 92 ? -20.330 3.220 11.311 1.00 92.25 92 LYS A CA 1
ATOM 706 C C . LYS A 1 92 ? -20.325 4.512 12.137 1.00 92.25 92 LYS A C 1
ATOM 708 O O . LYS A 1 92 ? -20.036 4.506 13.331 1.00 92.25 92 LYS A O 1
ATOM 713 N N . LYS A 1 93 ? -20.688 5.630 11.507 1.00 91.44 93 LYS A N 1
ATOM 714 C CA . LYS A 1 93 ? -20.879 6.902 12.214 1.00 91.44 93 LYS A CA 1
ATOM 715 C C . LYS A 1 93 ? -22.014 6.771 13.239 1.00 91.44 93 LYS A C 1
ATOM 717 O O . LYS A 1 93 ? -23.076 6.247 12.911 1.00 91.44 93 LYS A O 1
ATOM 722 N N . GLY A 1 94 ? -21.797 7.303 14.442 1.00 93.94 94 GLY A N 1
ATOM 723 C CA . GLY A 1 94 ? -22.812 7.366 15.499 1.00 93.94 94 GLY A CA 1
ATOM 724 C C . GLY A 1 94 ? -22.937 6.107 16.358 1.00 93.94 94 GLY A C 1
ATOM 725 O O . GLY A 1 94 ? -23.923 5.984 17.076 1.00 93.94 94 GLY A O 1
ATOM 726 N N . ILE A 1 95 ? -21.981 5.171 16.290 1.00 94.81 95 ILE A N 1
ATOM 727 C CA . ILE A 1 95 ? -21.914 4.098 17.291 1.00 94.81 95 ILE A CA 1
ATOM 728 C C . ILE A 1 95 ? -21.560 4.672 18.674 1.00 94.81 95 ILE A C 1
ATOM 730 O O . ILE A 1 95 ? -20.875 5.697 18.725 1.00 94.81 95 ILE A O 1
ATOM 734 N N . PRO A 1 96 ? -21.968 4.012 19.772 1.00 96.81 96 PRO A N 1
ATOM 735 C CA . PRO A 1 96 ? -21.561 4.412 21.115 1.00 96.81 96 PRO A CA 1
ATOM 736 C C . PRO A 1 96 ? -20.037 4.400 21.300 1.00 96.81 96 PRO A C 1
ATOM 738 O O . PRO A 1 96 ? -19.329 3.570 20.711 1.00 96.81 96 PRO A O 1
ATOM 741 N N . ASP A 1 97 ? -19.531 5.300 22.142 1.00 93.81 97 ASP A N 1
ATOM 742 C CA . ASP A 1 97 ? -18.093 5.471 22.369 1.00 93.81 97 ASP A CA 1
ATOM 743 C C . ASP A 1 97 ? -17.450 4.224 22.984 1.00 93.81 97 ASP A C 1
ATOM 745 O O . ASP A 1 97 ? -16.316 3.882 22.635 1.00 93.81 97 ASP A O 1
ATOM 749 N N . GLU A 1 98 ? -18.171 3.490 23.834 1.00 96.31 98 GLU A N 1
ATOM 750 C CA . GLU A 1 98 ? -17.693 2.231 24.399 1.00 96.31 98 GLU A CA 1
ATOM 751 C C . GLU A 1 98 ? -17.480 1.155 23.325 1.00 96.31 98 GLU A C 1
ATOM 753 O O . GLU A 1 98 ? -16.481 0.434 23.358 1.00 96.31 98 GLU A O 1
ATOM 758 N N . VAL A 1 99 ? -18.355 1.099 22.315 1.00 95.81 99 VAL A N 1
ATOM 759 C CA . VAL A 1 99 ? -18.229 0.161 21.189 1.00 95.81 99 VAL A CA 1
ATOM 760 C C . VAL A 1 99 ? -17.032 0.546 20.327 1.00 95.81 99 VAL A C 1
ATOM 762 O O . VAL A 1 99 ? -16.220 -0.304 19.961 1.00 95.81 99 VAL A O 1
ATOM 765 N N . ARG A 1 100 ? -16.873 1.843 20.039 1.00 92.56 100 ARG A N 1
ATOM 766 C CA . ARG A 1 100 ? -15.695 2.352 19.329 1.00 92.56 100 ARG A CA 1
ATOM 767 C C . ARG A 1 100 ? -14.406 1.999 20.072 1.00 92.56 100 ARG A C 1
ATOM 769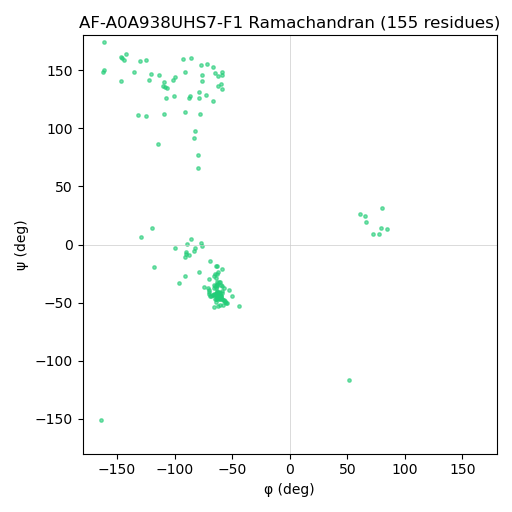 O O . ARG A 1 100 ? -13.462 1.505 19.454 1.00 92.56 100 ARG A O 1
ATOM 776 N N . LYS A 1 101 ? -14.368 2.237 21.386 1.00 93.44 101 LYS A N 1
ATOM 777 C CA . LYS A 1 101 ? -13.208 1.939 22.229 1.00 93.44 101 LYS A CA 1
ATOM 778 C C . LYS A 1 101 ? -12.864 0.452 22.206 1.00 93.44 101 LYS A C 1
ATOM 780 O O . LYS A 1 101 ? -11.695 0.122 22.031 1.00 93.44 101 LYS A O 1
ATOM 785 N N . PHE A 1 102 ? -13.862 -0.424 22.310 1.00 95.75 102 PHE A N 1
ATOM 786 C CA . PHE A 1 102 ? -13.659 -1.868 22.231 1.00 95.75 102 PHE A CA 1
ATOM 787 C C . PHE A 1 102 ? -12.921 -2.280 20.947 1.00 95.75 102 PHE A C 1
ATOM 789 O O . PHE A 1 102 ? -11.903 -2.969 21.024 1.00 95.75 102 PHE A O 1
ATOM 796 N N . TYR A 1 103 ? -13.371 -1.814 19.775 1.00 94.38 103 TYR A N 1
ATOM 797 C CA . TYR A 1 103 ? -12.723 -2.156 18.503 1.00 94.38 103 TYR A CA 1
ATOM 798 C C . TYR A 1 103 ? -11.312 -1.582 18.383 1.00 94.38 103 TYR A C 1
ATOM 800 O O . TYR A 1 103 ? -10.402 -2.289 17.953 1.00 94.38 103 TYR A O 1
ATOM 808 N N . VAL A 1 104 ? -11.102 -0.324 18.785 1.00 92.62 104 VAL A N 1
ATOM 809 C CA . VAL A 1 104 ? -9.764 0.285 18.764 1.00 92.62 104 VAL A CA 1
ATOM 810 C C . VAL A 1 104 ? -8.804 -0.493 19.663 1.00 92.62 104 VAL A C 1
ATOM 812 O O . VAL A 1 104 ? -7.671 -0.756 19.255 1.00 92.62 104 VAL A O 1
ATOM 815 N N . ASP A 1 105 ? -9.240 -0.894 20.857 1.00 95.19 105 ASP A N 1
ATOM 816 C CA . ASP A 1 105 ? -8.423 -1.671 21.789 1.00 95.19 105 ASP A CA 1
ATOM 817 C C . ASP A 1 105 ? -8.123 -3.073 21.235 1.00 95.19 105 ASP A C 1
ATOM 819 O O . ASP A 1 105 ? -6.976 -3.516 21.289 1.00 95.19 105 ASP A O 1
ATOM 823 N N . LEU A 1 106 ? -9.118 -3.751 20.652 1.00 95.75 106 LEU A N 1
ATOM 824 C CA . LEU A 1 106 ? -8.948 -5.063 20.025 1.00 95.75 106 LEU A CA 1
ATOM 825 C C . LEU A 1 106 ? -7.942 -5.012 18.869 1.00 95.75 106 LEU A C 1
ATOM 827 O O . LEU A 1 106 ? -6.978 -5.772 18.864 1.00 95.75 106 LEU A O 1
ATOM 831 N N . ILE A 1 107 ? -8.123 -4.088 17.923 1.00 94.81 107 ILE A N 1
ATOM 832 C CA . ILE A 1 107 ? -7.232 -3.953 16.762 1.00 94.81 107 ILE A CA 1
ATOM 833 C C . ILE A 1 107 ? -5.825 -3.545 17.213 1.00 94.81 107 ILE A C 1
ATOM 835 O O . ILE A 1 107 ? -4.842 -4.043 16.675 1.00 94.81 107 ILE A O 1
ATOM 839 N N . THR A 1 108 ? -5.707 -2.706 18.252 1.00 94.50 108 THR A N 1
ATOM 840 C CA . THR A 1 108 ? -4.401 -2.379 18.849 1.00 94.50 108 THR A CA 1
ATOM 841 C C . THR A 1 108 ? -3.710 -3.636 19.381 1.00 94.50 108 THR A C 1
ATOM 843 O O . THR A 1 108 ? -2.517 -3.809 19.148 1.00 94.50 108 THR A O 1
ATOM 846 N N . LYS A 1 109 ? -4.437 -4.515 20.085 1.00 96.62 109 LYS A N 1
ATOM 847 C CA . LYS A 1 109 ? -3.877 -5.774 20.601 1.00 96.62 109 LYS A CA 1
ATOM 848 C C . LYS A 1 109 ? -3.400 -6.675 19.466 1.00 96.62 109 LYS A C 1
ATOM 850 O O . LYS A 1 109 ? -2.273 -7.143 19.535 1.00 96.62 109 LYS A O 1
ATOM 855 N N . VAL A 1 110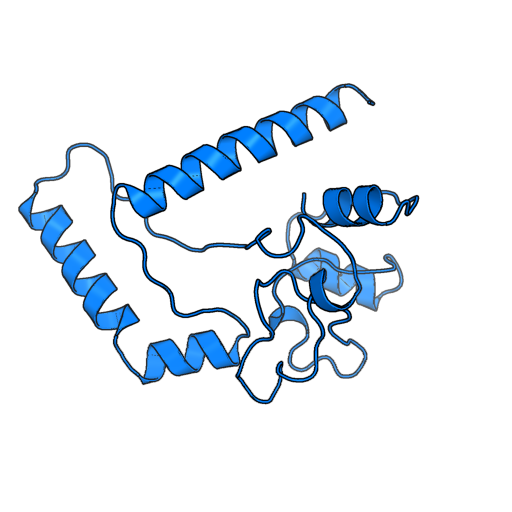 ? -4.208 -6.846 18.417 1.00 95.62 110 VAL A N 1
ATOM 856 C CA . VAL A 1 110 ? -3.832 -7.642 17.236 1.00 95.62 110 VAL A CA 1
ATOM 857 C C . VAL A 1 110 ? -2.602 -7.049 16.544 1.00 95.62 110 VAL A C 1
ATOM 859 O O . VAL A 1 110 ? -1.649 -7.765 16.284 1.00 95.62 110 VAL A O 1
ATOM 862 N N . ASN A 1 111 ? -2.553 -5.732 16.323 1.00 94.88 111 ASN A N 1
ATOM 863 C CA . ASN A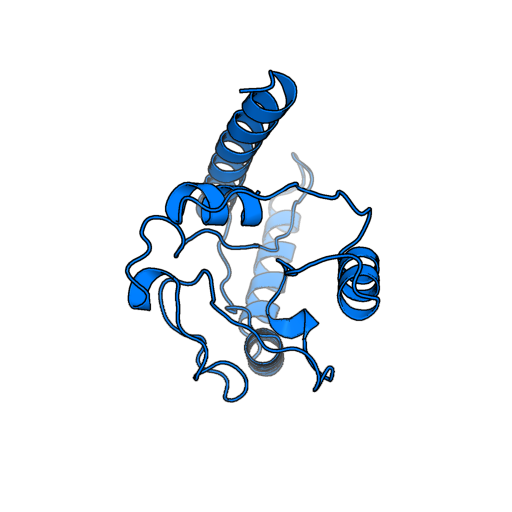 1 111 ? -1.401 -5.092 15.681 1.00 94.88 111 ASN A CA 1
ATOM 864 C C . ASN A 1 111 ? -0.093 -5.211 16.488 1.00 94.88 111 ASN A C 1
ATOM 866 O O . ASN A 1 111 ? 1.001 -5.124 15.928 1.00 94.88 111 ASN A O 1
ATOM 870 N N . ASN A 1 112 ? -0.203 -5.365 17.807 1.00 95.75 112 ASN A N 1
ATOM 871 C CA . ASN A 1 112 ? 0.936 -5.549 18.700 1.00 95.75 112 ASN A CA 1
ATOM 872 C C . ASN A 1 112 ? 1.311 -7.024 18.891 1.00 95.75 112 ASN A C 1
ATOM 874 O O . ASN A 1 112 ? 2.346 -7.297 19.497 1.00 95.75 112 ASN A O 1
ATOM 878 N N . ASP A 1 113 ? 0.498 -7.959 18.397 1.00 97.75 113 ASP A N 1
ATOM 879 C CA . ASP A 1 113 ? 0.792 -9.382 18.467 1.00 97.75 113 ASP A CA 1
ATOM 880 C C . ASP A 1 113 ? 2.024 -9.707 17.596 1.00 97.75 113 ASP A C 1
ATOM 882 O O . ASP A 1 113 ? 2.028 -9.402 16.399 1.00 97.75 113 ASP A O 1
ATOM 886 N N . PRO A 1 114 ? 3.091 -10.307 18.154 1.00 97.44 114 PRO A N 1
ATOM 887 C CA . PRO A 1 114 ? 4.303 -10.592 17.393 1.00 97.44 114 PRO A CA 1
ATOM 888 C C . PRO A 1 114 ? 4.086 -11.523 16.195 1.00 97.44 114 PRO A C 1
ATOM 890 O O . PRO A 1 114 ? 4.776 -11.368 15.189 1.00 97.44 114 PRO A O 1
ATOM 893 N N . GLN A 1 115 ? 3.143 -12.469 16.278 1.00 97.50 115 GLN A N 1
ATOM 894 C CA . GLN A 1 115 ? 2.830 -13.374 15.171 1.00 97.50 115 GLN A CA 1
ATOM 895 C C . GLN A 1 115 ? 2.133 -12.616 14.046 1.00 97.50 115 GLN A C 1
ATOM 897 O O . GLN A 1 115 ? 2.496 -12.788 12.885 1.00 97.50 115 GLN A O 1
ATOM 902 N N . TRP A 1 116 ? 1.195 -11.728 14.383 1.00 95.88 116 TRP A N 1
ATOM 903 C CA . TRP A 1 116 ? 0.559 -10.852 13.400 1.00 95.88 116 TRP A CA 1
ATOM 904 C C . TRP A 1 116 ? 1.570 -9.935 12.710 1.00 95.88 116 TRP A C 1
ATOM 906 O O . TRP A 1 116 ? 1.583 -9.831 11.487 1.00 95.88 116 TRP A O 1
ATOM 916 N N . ARG A 1 117 ? 2.448 -9.287 13.483 1.00 95.19 117 ARG A N 1
ATOM 917 C CA . ARG A 1 117 ? 3.472 -8.389 12.931 1.00 95.19 117 ARG A CA 1
ATOM 918 C C . ARG A 1 117 ? 4.417 -9.128 11.995 1.00 95.19 117 ARG A C 1
ATOM 920 O O . ARG A 1 117 ? 4.639 -8.657 10.886 1.00 95.19 117 ARG A O 1
ATOM 927 N N . LYS A 1 118 ? 4.902 -10.299 12.420 1.00 94.75 118 LYS A N 1
ATOM 928 C CA . LYS A 1 118 ? 5.750 -11.155 11.590 1.00 94.75 118 LYS A CA 1
ATOM 929 C C . LYS A 1 118 ? 5.038 -11.573 10.306 1.00 94.75 118 LYS A C 1
ATOM 931 O O . LYS A 1 118 ? 5.631 -11.478 9.244 1.00 94.75 118 LYS A O 1
ATOM 936 N N . TYR A 1 119 ? 3.779 -11.997 10.401 1.00 93.81 119 TYR A N 1
ATOM 937 C CA . TYR A 1 119 ? 2.985 -12.366 9.232 1.00 93.81 119 TYR A CA 1
ATOM 938 C C . TYR A 1 119 ? 2.897 -11.212 8.220 1.00 93.81 119 TYR A C 1
ATOM 940 O O . TYR A 1 119 ? 3.167 -11.407 7.044 1.00 93.81 119 TYR A O 1
ATOM 948 N N . ILE A 1 120 ? 2.591 -9.995 8.678 1.00 93.75 120 ILE A N 1
ATOM 949 C CA . ILE A 1 120 ? 2.507 -8.816 7.804 1.00 93.75 120 ILE A CA 1
ATOM 950 C C . ILE A 1 120 ? 3.859 -8.477 7.152 1.00 93.75 120 ILE A C 1
ATOM 952 O O . ILE A 1 120 ? 3.898 -8.180 5.959 1.00 93.75 120 ILE A O 1
ATOM 956 N N . GLU A 1 121 ? 4.958 -8.560 7.905 1.00 93.31 121 GLU A N 1
ATOM 957 C CA . GLU A 1 121 ? 6.314 -8.344 7.378 1.00 93.31 121 GLU A CA 1
ATOM 958 C C . GLU A 1 121 ? 6.708 -9.413 6.346 1.00 93.31 121 GLU A C 1
ATOM 960 O O . GLU A 1 121 ? 7.268 -9.085 5.296 1.00 93.31 121 GLU A O 1
ATOM 965 N N . ASP A 1 122 ? 6.387 -10.682 6.613 1.00 92.19 122 ASP A N 1
ATOM 966 C CA . ASP A 1 122 ? 6.648 -11.803 5.706 1.00 92.19 122 ASP A CA 1
ATOM 967 C C . ASP A 1 122 ? 5.862 -11.646 4.387 1.00 92.19 122 ASP A C 1
ATOM 969 O O . ASP A 1 122 ? 6.409 -11.928 3.324 1.00 92.19 122 ASP A O 1
ATOM 973 N N . GLU A 1 123 ? 4.647 -11.084 4.425 1.00 91.25 123 GLU A N 1
ATOM 974 C CA . GLU A 1 123 ? 3.831 -10.741 3.243 1.00 91.25 123 GLU A CA 1
ATOM 975 C C . GLU A 1 123 ? 4.303 -9.472 2.498 1.00 91.25 123 GLU A C 1
ATOM 977 O O . GLU A 1 123 ? 3.739 -9.084 1.470 1.00 91.25 123 GLU A O 1
ATOM 982 N N . GLY A 1 124 ? 5.350 -8.807 2.994 1.00 91.75 124 GLY A N 1
ATOM 983 C CA . GLY A 1 124 ? 5.950 -7.642 2.345 1.00 91.75 124 GLY A CA 1
ATOM 984 C C . GLY A 1 124 ? 5.196 -6.339 2.593 1.00 91.75 124 GLY A C 1
ATOM 985 O O . GLY A 1 124 ? 5.184 -5.455 1.736 1.00 91.75 124 GLY A O 1
ATOM 986 N N . ALA A 1 125 ? 4.565 -6.215 3.760 1.00 90.94 125 ALA A N 1
ATOM 987 C CA . ALA A 1 125 ? 3.895 -5.002 4.206 1.00 90.94 125 ALA A CA 1
ATOM 988 C C . ALA A 1 125 ? 4.427 -4.534 5.569 1.00 90.94 125 ALA A C 1
ATOM 990 O O . ALA A 1 125 ? 4.976 -5.307 6.352 1.00 90.94 125 ALA A O 1
ATOM 991 N N . ASP A 1 126 ? 4.239 -3.248 5.873 1.00 89.50 126 ASP A N 1
ATOM 992 C CA . ASP A 1 126 ? 4.636 -2.684 7.161 1.00 89.50 126 ASP A CA 1
ATOM 993 C C . ASP A 1 126 ? 3.521 -2.855 8.211 1.00 89.50 126 ASP A C 1
ATOM 995 O O . ASP A 1 126 ? 2.389 -2.406 7.993 1.00 89.50 126 ASP A O 1
ATOM 999 N N . PRO A 1 127 ? 3.812 -3.426 9.396 1.00 90.00 127 PRO A N 1
ATOM 1000 C CA . PRO A 1 127 ? 2.836 -3.589 10.472 1.00 90.00 127 PRO A CA 1
ATOM 1001 C C . PRO A 1 127 ? 2.643 -2.279 11.256 1.00 90.00 127 PRO A C 1
ATOM 1003 O O . PRO A 1 127 ? 3.004 -2.155 12.437 1.00 90.00 127 PRO A O 1
ATOM 1006 N N . VAL A 1 128 ? 2.091 -1.271 10.581 1.00 89.56 128 VAL A N 1
ATOM 1007 C CA . VAL A 1 128 ? 1.739 0.033 11.152 1.00 89.56 128 VAL A CA 1
ATOM 1008 C C . VAL A 1 128 ? 0.252 0.109 11.476 1.00 89.56 128 VAL A C 1
ATOM 1010 O O . VAL A 1 128 ? -0.599 -0.377 10.736 1.00 89.56 128 VAL A O 1
ATOM 1013 N N . PHE A 1 129 ? -0.076 0.791 12.575 1.00 91.69 129 PHE A N 1
ATOM 1014 C CA . PHE A 1 129 ? -1.460 1.069 12.939 1.00 91.69 129 PHE A CA 1
ATOM 1015 C C . PHE A 1 129 ? -1.639 2.536 13.304 1.00 91.69 129 PHE A C 1
ATOM 1017 O O . PHE A 1 129 ? -1.154 3.015 14.333 1.00 91.69 129 PHE A O 1
ATOM 1024 N N . TYR A 1 130 ? -2.360 3.255 12.448 1.00 92.44 130 TYR A N 1
ATOM 1025 C CA . TYR A 1 130 ? -2.748 4.634 12.688 1.00 92.44 130 TYR A CA 1
ATOM 1026 C C . TYR A 1 130 ? -4.190 4.687 13.168 1.00 92.44 130 TYR A C 1
ATOM 1028 O O . TYR A 1 130 ? -5.097 4.135 12.551 1.00 92.44 130 TYR A O 1
ATOM 1036 N N . LYS A 1 131 ? -4.396 5.369 14.291 1.00 87.38 131 LYS A N 1
ATOM 1037 C CA . LYS A 1 131 ? -5.721 5.565 14.869 1.00 87.38 131 LYS A CA 1
ATOM 1038 C C . LYS A 1 131 ? -6.335 6.847 14.328 1.00 87.38 131 LYS A C 1
ATOM 1040 O O . LYS A 1 131 ? -5.637 7.833 14.084 1.00 87.38 131 LYS A O 1
ATOM 1045 N N . ASP A 1 132 ? -7.656 6.827 14.224 1.00 84.19 132 ASP A N 1
ATOM 1046 C CA . ASP A 1 132 ? -8.497 8.017 14.195 1.00 84.19 132 ASP A CA 1
ATOM 1047 C C . ASP A 1 132 ? -8.072 9.068 13.175 1.00 84.19 132 ASP A C 1
ATOM 1049 O O . ASP A 1 132 ? -8.137 8.826 11.972 1.00 84.19 132 ASP A O 1
ATOM 1053 N N . ASP A 1 133 ? -7.686 10.251 13.640 1.00 91.00 133 ASP A N 1
ATOM 1054 C CA . ASP A 1 133 ? -7.514 11.412 12.782 1.00 91.00 133 ASP A CA 1
ATOM 1055 C C . ASP A 1 133 ? -6.303 11.282 11.865 1.00 91.00 133 ASP A C 1
ATOM 1057 O O . ASP A 1 133 ? -6.365 11.752 10.731 1.00 91.00 133 ASP A O 1
ATOM 1061 N N . LYS A 1 134 ? -5.260 10.553 12.288 1.00 92.50 134 LYS A N 1
ATOM 1062 C CA . LYS A 1 134 ? -4.116 10.267 11.416 1.00 92.50 134 LYS A CA 1
ATOM 1063 C C . LYS A 1 134 ? -4.531 9.390 10.236 1.00 92.50 134 LYS A C 1
ATOM 1065 O O . LYS A 1 134 ? -4.216 9.715 9.099 1.00 92.50 134 LYS A O 1
ATOM 1070 N N . PHE A 1 135 ? -5.277 8.313 10.485 1.00 93.25 135 PHE A N 1
ATOM 1071 C CA . PHE A 1 135 ? -5.738 7.446 9.398 1.00 93.25 135 PHE A CA 1
ATOM 1072 C C . PHE A 1 135 ? -6.797 8.131 8.525 1.00 93.25 135 PHE A C 1
ATOM 1074 O O . PHE A 1 135 ? -6.741 8.045 7.304 1.00 93.25 135 PHE A O 1
ATOM 1081 N N . LYS A 1 136 ? -7.716 8.902 9.122 1.00 92.38 136 LYS A N 1
ATOM 1082 C CA . LYS A 1 136 ? -8.675 9.715 8.357 1.00 92.38 136 LYS A CA 1
ATOM 1083 C C . LYS A 1 136 ? -7.988 10.739 7.451 1.00 92.38 136 LYS A C 1
ATOM 1085 O O . LYS A 1 136 ? -8.543 11.043 6.399 1.00 92.38 136 LYS A O 1
ATOM 1090 N N . ALA A 1 137 ? -6.856 11.312 7.865 1.00 94.44 137 ALA A N 1
ATOM 1091 C CA . ALA A 1 137 ? -6.100 12.245 7.034 1.00 94.44 137 ALA A CA 1
ATOM 1092 C C . ALA A 1 137 ? -5.574 11.546 5.773 1.00 94.44 137 ALA A C 1
ATOM 1094 O O . ALA A 1 137 ? -5.879 12.015 4.682 1.00 94.44 137 ALA A O 1
ATOM 1095 N N . ILE A 1 138 ? -4.938 10.378 5.932 1.00 92.94 138 ILE A N 1
ATOM 1096 C CA . ILE A 1 138 ? -4.453 9.539 4.820 1.00 92.94 138 ILE A CA 1
ATOM 1097 C C . ILE A 1 138 ? -5.599 9.200 3.858 1.00 92.94 138 ILE A C 1
ATOM 1099 O O . ILE A 1 138 ? -5.522 9.474 2.668 1.00 92.94 138 ILE A O 1
ATOM 1103 N N . VAL A 1 139 ? -6.730 8.707 4.379 1.00 93.88 139 VAL A N 1
ATOM 1104 C CA . VAL A 1 139 ? -7.898 8.359 3.547 1.00 93.88 139 VAL A CA 1
ATOM 1105 C C . VAL A 1 139 ? -8.414 9.562 2.747 1.00 93.88 139 VAL A C 1
ATOM 1107 O O . VAL A 1 139 ? -8.824 9.413 1.597 1.00 93.88 139 VAL A O 1
ATOM 1110 N N . LYS A 1 140 ? -8.438 10.761 3.344 1.00 94.44 140 LYS A N 1
ATOM 1111 C CA . LYS A 1 140 ? -8.895 11.982 2.661 1.00 94.44 140 LYS A CA 1
ATOM 1112 C C . LYS A 1 140 ? -7.917 12.444 1.587 1.00 94.44 140 LYS A C 1
ATOM 1114 O O . LYS A 1 140 ? -8.367 12.907 0.539 1.00 94.44 140 LYS A O 1
ATOM 1119 N N . GLU A 1 141 ? -6.626 12.364 1.876 1.00 92.44 141 GLU A N 1
ATOM 1120 C CA . GLU A 1 141 ? -5.554 12.719 0.953 1.00 92.44 141 GLU A CA 1
ATOM 1121 C C . GLU A 1 141 ? -5.590 11.819 -0.283 1.00 92.44 141 GLU A C 1
ATOM 1123 O O . GLU A 1 141 ? -5.780 12.325 -1.390 1.00 92.44 141 GLU A O 1
ATOM 1128 N N . ASP A 1 142 ? -5.600 10.501 -0.086 1.00 91.50 142 ASP A N 1
ATOM 1129 C CA . ASP A 1 142 ? -5.669 9.532 -1.182 1.00 91.50 142 ASP A CA 1
ATOM 1130 C C . ASP A 1 142 ? -6.970 9.643 -1.966 1.00 91.50 142 ASP A C 1
ATOM 1132 O O . ASP A 1 142 ? -6.972 9.608 -3.195 1.00 91.50 142 ASP A O 1
ATOM 1136 N N . HIS A 1 143 ? -8.105 9.843 -1.286 1.00 92.50 143 HIS A N 1
ATOM 1137 C CA . HIS A 1 143 ? -9.372 10.066 -1.977 1.00 92.50 143 HIS A CA 1
ATOM 1138 C C . HIS A 1 143 ? -9.300 11.288 -2.900 1.00 92.50 143 HIS A C 1
ATOM 1140 O O . HIS A 1 143 ? -9.830 11.251 -4.016 1.00 92.50 143 HIS A O 1
ATOM 1146 N N . LYS A 1 144 ? -8.670 12.381 -2.449 1.00 92.44 144 LYS A N 1
ATOM 1147 C CA . LYS A 1 144 ? -8.499 13.588 -3.261 1.00 92.44 144 LYS A CA 1
ATOM 1148 C C . LYS A 1 144 ? -7.588 13.302 -4.453 1.00 92.44 144 LYS A C 1
ATOM 1150 O O . LYS A 1 144 ? -7.996 13.556 -5.585 1.00 92.44 144 LYS A O 1
ATOM 1155 N N . ASP A 1 145 ? -6.396 12.776 -4.202 1.00 88.00 145 ASP A N 1
ATOM 1156 C CA . ASP A 1 145 ? -5.407 12.506 -5.241 1.00 88.00 145 ASP A CA 1
ATOM 1157 C C . ASP A 1 145 ? -5.948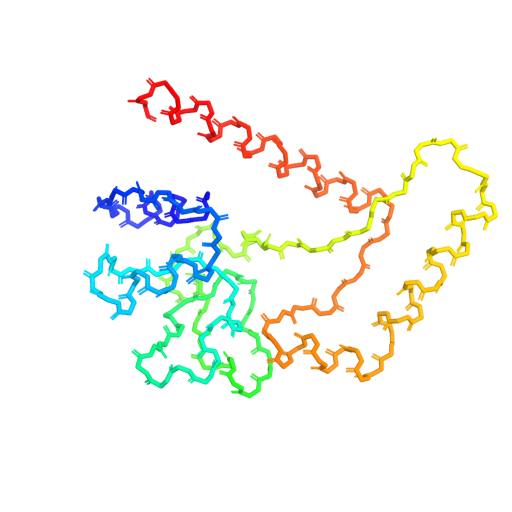 11.535 -6.303 1.00 88.00 145 ASP A C 1
ATOM 1159 O O . ASP A 1 145 ? -5.937 11.821 -7.505 1.00 88.00 145 ASP A O 1
ATOM 1163 N N . PHE A 1 146 ? -6.569 10.438 -5.870 1.00 88.00 146 PHE A N 1
ATOM 1164 C CA . PHE A 1 146 ? -7.130 9.450 -6.785 1.00 88.00 146 PHE A CA 1
ATOM 1165 C C . PHE A 1 146 ? -8.300 10.013 -7.587 1.00 88.00 146 PHE A C 1
ATOM 1167 O O . PHE A 1 146 ? -8.419 9.734 -8.783 1.00 88.00 146 PHE A O 1
ATOM 1174 N N . SER A 1 147 ? -9.140 10.848 -6.969 1.00 89.25 147 SER A N 1
ATOM 1175 C CA . SER A 1 147 ? -10.215 11.548 -7.679 1.00 89.25 147 SER A CA 1
ATOM 1176 C C . SER A 1 147 ? -9.675 12.468 -8.773 1.00 89.25 147 SER A C 1
ATOM 1178 O O . SER A 1 147 ? -10.253 12.525 -9.860 1.00 89.25 147 SER A O 1
ATOM 1180 N N . ASP A 1 148 ? -8.588 13.188 -8.505 1.00 87.12 148 ASP A N 1
ATOM 1181 C CA . ASP A 1 148 ? -7.985 14.113 -9.463 1.00 87.12 148 ASP A CA 1
ATOM 1182 C C . ASP A 1 148 ? -7.372 13.345 -10.646 1.00 87.12 148 ASP A C 1
ATOM 1184 O O . ASP A 1 148 ? -7.654 13.664 -11.805 1.00 87.12 148 ASP A O 1
ATOM 1188 N N . ILE A 1 149 ? -6.658 12.248 -10.378 1.00 82.88 149 ILE A N 1
ATOM 1189 C CA . ILE A 1 149 ? -6.086 11.377 -11.417 1.00 82.88 149 ILE A CA 1
ATOM 1190 C C . ILE A 1 149 ? -7.180 10.727 -12.274 1.00 82.88 149 ILE A C 1
ATOM 1192 O O . ILE A 1 149 ? -7.092 10.739 -13.503 1.00 82.88 149 ILE A O 1
ATOM 1196 N N . LEU A 1 150 ? -8.244 10.198 -11.663 1.00 82.88 150 LEU A N 1
ATOM 1197 C CA . LEU A 1 150 ? -9.352 9.583 -12.402 1.00 82.88 150 LEU A CA 1
ATOM 1198 C C . LEU A 1 150 ? -10.091 10.592 -13.296 1.00 82.88 150 LEU A C 1
ATOM 1200 O O . LEU A 1 150 ? -10.515 10.238 -14.399 1.00 82.88 150 LEU A O 1
ATOM 1204 N N . LYS A 1 151 ? -10.230 11.852 -12.862 1.00 86.31 151 LYS A N 1
ATOM 1205 C CA . LYS A 1 151 ? -10.796 12.925 -13.698 1.00 86.31 151 LYS A CA 1
ATOM 1206 C C . LYS A 1 151 ? -9.914 13.226 -14.906 1.00 86.31 151 LYS A C 1
ATOM 1208 O O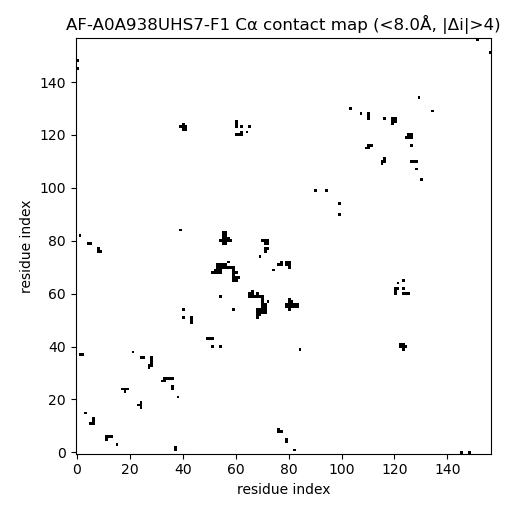 . LYS A 1 151 ? -10.453 13.354 -16.004 1.00 86.31 151 LYS A O 1
ATOM 1213 N N . MET A 1 152 ? -8.591 13.301 -14.726 1.00 77.44 152 MET A N 1
ATOM 1214 C CA . MET A 1 152 ? -7.656 13.496 -15.843 1.00 77.44 152 MET A CA 1
ATOM 1215 C C . MET A 1 152 ? -7.840 12.406 -16.907 1.00 77.44 152 MET A C 1
ATOM 1217 O O . MET A 1 152 ? -8.086 12.728 -18.070 1.00 77.44 152 MET A O 1
ATOM 1221 N N . LEU A 1 153 ? -7.875 11.135 -16.488 1.00 73.38 153 LEU A N 1
ATOM 1222 C CA . LEU A 1 153 ? -8.057 9.994 -17.396 1.00 73.38 153 LEU A CA 1
ATOM 1223 C C . LEU A 1 153 ? -9.367 10.055 -18.174 1.00 73.38 153 LEU A C 1
ATOM 1225 O O . LEU A 1 153 ? -9.382 9.831 -19.382 1.00 73.38 153 LEU A O 1
ATOM 1229 N N . ARG A 1 154 ? -10.472 10.396 -17.501 1.00 75.81 154 ARG A N 1
ATOM 1230 C CA . ARG A 1 154 ? -11.773 10.565 -18.165 1.00 75.81 154 ARG A CA 1
ATOM 1231 C C . ARG A 1 154 ? -11.771 11.716 -19.167 1.00 75.81 154 ARG A C 1
ATOM 1233 O O . ARG A 1 154 ? -12.526 11.672 -20.130 1.00 75.81 154 ARG A O 1
ATOM 1240 N N . SER A 1 155 ? -10.941 12.735 -18.948 1.00 74.75 155 SER A N 1
ATOM 1241 C CA . SER A 1 155 ? -10.823 13.883 -19.850 1.00 74.75 155 SER A CA 1
ATOM 1242 C C . SER A 1 155 ? -9.914 13.650 -21.063 1.00 74.75 155 SER A C 1
ATOM 1244 O O . SER A 1 155 ? -9.803 14.547 -21.896 1.00 74.75 155 SER A O 1
ATOM 1246 N N . GLY A 1 156 ? -9.273 12.478 -21.179 1.00 61.19 156 GLY A N 1
ATOM 1247 C CA . GLY A 1 156 ? -8.335 12.174 -22.268 1.00 61.19 156 GLY A CA 1
ATOM 1248 C C . GLY A 1 156 ? -7.053 13.017 -22.241 1.00 61.19 156 GLY A C 1
ATOM 1249 O O . GLY A 1 156 ? -6.403 13.148 -23.276 1.00 61.19 156 GLY A O 1
ATOM 1250 N N . LYS A 1 157 ? -6.724 13.612 -21.085 1.00 45.22 157 LYS A N 1
ATOM 1251 C CA . LYS A 1 157 ? -5.523 14.425 -20.847 1.00 45.22 157 LYS A CA 1
ATOM 1252 C C . LYS A 1 157 ? -4.515 13.697 -19.965 1.00 45.22 157 LYS A C 1
ATOM 1254 O O . LYS A 1 157 ? -4.940 13.026 -18.995 1.00 45.22 157 LYS A O 1
#

Foldseek 3Di:
DLVVLVCVLVVNDDDDDDDPDLVVVVVCVVVVNDDDRDDFQLVCPPPPVDDQQEDQAPAWQDDPNTNPHYHCVVVVGPPRNPPDDDDDDDDDPPDDPVVVVVVVVVVVVLLPPPVNQVVQSNSPHHSDDDDDPVVVVVVVVCVVVVVVVVVCVVVVD